Protein AF-A0A3D9IUF0-F1 (afdb_monomer_lite)

Structure (mmCIF, N/CA/C/O backbone):
data_AF-A0A3D9IUF0-F1
#
_entry.id   AF-A0A3D9IUF0-F1
#
loop_
_atom_site.group_PDB
_atom_site.id
_atom_site.type_symbol
_atom_site.label_atom_id
_atom_site.label_alt_id
_atom_site.label_comp_id
_atom_site.label_asym_id
_atom_site.label_entity_id
_atom_site.label_seq_id
_atom_site.pdbx_PDB_ins_code
_atom_site.Cartn_x
_atom_site.Cartn_y
_atom_site.Cartn_z
_atom_site.occupancy
_atom_site.B_iso_or_equiv
_atom_site.auth_seq_id
_atom_site.auth_comp_id
_atom_site.auth_asym_id
_atom_site.auth_atom_id
_atom_site.pdbx_PDB_model_num
ATOM 1 N N . MET A 1 1 ? 2.134 -13.994 -14.381 1.00 60.66 1 MET A N 1
ATOM 2 C CA . MET A 1 1 ? 1.085 -12.952 -14.415 1.00 60.66 1 MET A CA 1
ATOM 3 C C . MET A 1 1 ? 1.580 -11.700 -15.139 1.00 60.66 1 MET A C 1
ATOM 5 O O . MET A 1 1 ? 1.040 -11.409 -16.194 1.00 60.66 1 MET A O 1
ATOM 9 N N . GLU A 1 2 ? 2.664 -11.049 -14.688 1.00 62.12 2 GLU A N 1
ATOM 10 C CA 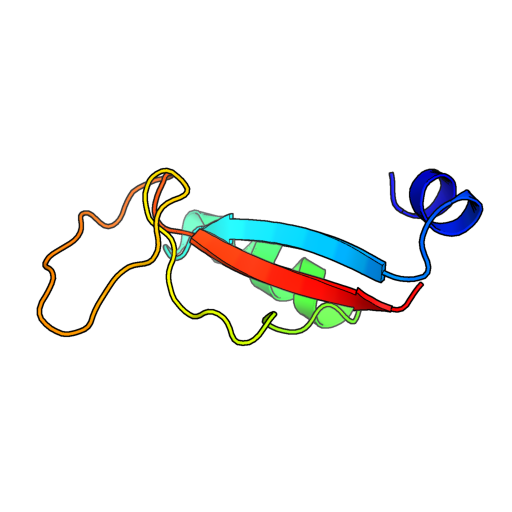. GLU A 1 2 ? 3.258 -9.872 -15.369 1.00 62.12 2 GLU A CA 1
ATOM 11 C C . GLU A 1 2 ? 3.592 -10.120 -16.854 1.00 62.12 2 GLU A C 1
ATOM 13 O O . GLU A 1 2 ? 3.177 -9.355 -17.714 1.00 62.12 2 GLU A O 1
ATOM 18 N N . GLY A 1 3 ? 4.248 -11.240 -17.184 1.00 63.22 3 GLY A N 1
ATOM 19 C CA . GLY A 1 3 ? 4.598 -11.566 -18.578 1.00 63.22 3 GLY A CA 1
ATOM 20 C C . GLY A 1 3 ? 3.410 -11.853 -19.513 1.00 63.22 3 GLY A C 1
ATOM 21 O O . GLY A 1 3 ? 3.586 -11.864 -20.728 1.00 63.22 3 GLY A O 1
ATOM 22 N N . ILE A 1 4 ? 2.208 -12.083 -18.966 1.00 68.00 4 ILE A N 1
ATOM 23 C CA . ILE A 1 4 ? 0.964 -12.178 -19.749 1.00 68.00 4 ILE A CA 1
ATOM 24 C C . ILE A 1 4 ? 0.362 -10.777 -19.900 1.00 68.00 4 ILE A C 1
ATOM 26 O O . ILE A 1 4 ? 0.007 -10.393 -21.009 1.00 68.00 4 ILE A O 1
ATOM 30 N N . ALA A 1 5 ? 0.327 -9.995 -18.814 1.00 64.31 5 ALA A N 1
ATOM 31 C CA . ALA A 1 5 ? -0.165 -8.618 -18.820 1.00 64.31 5 ALA A CA 1
ATOM 32 C C . ALA A 1 5 ? 0.615 -7.712 -19.790 1.00 64.31 5 ALA A C 1
ATOM 34 O O . ALA A 1 5 ? -0.003 -6.916 -20.488 1.00 64.31 5 ALA A O 1
ATOM 35 N N . ALA A 1 6 ? 1.932 -7.904 -19.926 1.00 65.94 6 ALA A N 1
ATOM 36 C CA . ALA A 1 6 ? 2.782 -7.127 -20.838 1.00 65.94 6 ALA A CA 1
ATOM 37 C C . ALA A 1 6 ? 2.389 -7.271 -22.320 1.00 65.94 6 ALA A C 1
ATOM 39 O O . ALA A 1 6 ? 2.760 -6.449 -23.150 1.00 65.94 6 ALA A O 1
ATOM 40 N N . ARG A 1 7 ? 1.633 -8.320 -22.673 1.00 69.19 7 ARG A N 1
ATOM 41 C CA . ARG A 1 7 ? 1.161 -8.544 -24.047 1.00 69.19 7 ARG A CA 1
ATOM 42 C C . ARG A 1 7 ? -0.082 -7.723 -24.391 1.00 69.19 7 ARG A C 1
ATOM 44 O O . ARG A 1 7 ? -0.421 -7.629 -25.566 1.00 69.19 7 ARG A O 1
ATOM 51 N N . THR A 1 8 ? -0.772 -7.172 -23.392 1.00 69.75 8 THR A N 1
ATOM 52 C CA . THR A 1 8 ? -2.079 -6.516 -23.563 1.00 69.75 8 THR A CA 1
ATOM 53 C C . THR A 1 8 ? -2.207 -5.171 -22.843 1.00 69.75 8 THR A C 1
ATOM 55 O O . THR A 1 8 ? -3.138 -4.429 -23.132 1.00 69.75 8 THR A O 1
ATOM 58 N N . SER A 1 9 ? -1.313 -4.845 -21.905 1.00 75.94 9 SER A N 1
ATOM 59 C CA . SER A 1 9 ? -1.314 -3.602 -21.125 1.00 75.94 9 SER A CA 1
ATOM 60 C C . SER A 1 9 ? 0.119 -3.161 -20.820 1.00 75.94 9 SER A C 1
ATOM 62 O O . SER A 1 9 ? 0.959 -3.990 -20.482 1.00 75.94 9 SER A O 1
ATOM 64 N N . GLY A 1 10 ? 0.389 -1.853 -20.882 1.00 86.94 10 GLY A N 1
ATOM 65 C CA . GLY A 1 10 ? 1.673 -1.265 -20.463 1.00 86.94 10 GLY A CA 1
ATOM 66 C C . GLY A 1 10 ? 1.817 -1.108 -18.944 1.00 86.94 10 GLY A C 1
ATOM 67 O O . GLY A 1 10 ? 2.852 -0.669 -18.453 1.00 86.94 10 GLY A O 1
ATOM 68 N N . THR A 1 11 ? 0.780 -1.440 -18.172 1.00 89.19 11 THR A N 1
ATOM 69 C CA . THR A 1 11 ? 0.771 -1.288 -16.712 1.00 89.19 11 THR A CA 1
ATOM 70 C C . THR A 1 11 ? 0.088 -2.480 -16.046 1.00 89.19 11 THR A C 1
ATOM 72 O O . THR A 1 11 ? -0.943 -2.965 -16.519 1.00 89.19 11 THR A O 1
ATOM 75 N N . VAL A 1 12 ? 0.641 -2.931 -14.920 1.00 93.88 12 VAL A N 1
ATOM 76 C CA . VAL A 1 12 ? 0.040 -3.932 -14.026 1.00 93.88 12 VAL A CA 1
ATOM 77 C C . VAL A 1 12 ? -0.209 -3.320 -12.649 1.00 93.88 12 VAL A C 1
ATOM 79 O O . VAL A 1 12 ? 0.616 -2.547 -12.162 1.00 93.88 12 VAL A O 1
ATOM 82 N N . GLY A 1 13 ? -1.342 -3.666 -12.034 1.00 93.31 13 GLY A N 1
ATOM 83 C CA . GLY A 1 13 ? -1.720 -3.234 -10.689 1.00 93.31 13 GLY A CA 1
ATOM 84 C C . GLY A 1 13 ? -1.982 -4.411 -9.747 1.00 93.31 13 GLY A C 1
ATOM 85 O O . GLY A 1 13 ? -2.370 -5.490 -10.196 1.00 93.31 13 GLY A O 1
ATOM 86 N N . LEU A 1 14 ? -1.769 -4.201 -8.448 1.00 95.38 14 LEU A N 1
ATOM 87 C CA . LEU A 1 14 ? -2.091 -5.143 -7.369 1.00 95.38 14 LEU A CA 1
ATOM 88 C C . LEU A 1 14 ? -2.480 -4.397 -6.091 1.00 95.38 14 LEU A C 1
ATOM 90 O O . LEU A 1 14 ? -2.062 -3.259 -5.903 1.00 95.38 14 LEU A O 1
ATOM 94 N N . GLY A 1 15 ? -3.253 -5.038 -5.217 1.00 96.50 15 GLY A N 1
ATOM 95 C CA . GLY A 1 15 ? -3.490 -4.570 -3.850 1.00 96.50 15 GLY A CA 1
ATOM 96 C C . GLY A 1 15 ? -2.555 -5.276 -2.869 1.00 96.50 15 GLY A C 1
ATOM 97 O O . GLY A 1 15 ? -2.243 -6.453 -3.055 1.00 96.50 15 GLY A O 1
ATOM 98 N N . VAL A 1 16 ? -2.107 -4.572 -1.832 1.00 97.25 16 VAL A N 1
ATOM 99 C CA . VAL A 1 16 ? -1.356 -5.155 -0.714 1.00 97.25 16 VAL A CA 1
ATOM 100 C C . VAL A 1 16 ? -1.967 -4.719 0.615 1.00 97.25 16 VAL A C 1
ATOM 102 O O . VAL A 1 16 ? -2.304 -3.546 0.784 1.00 97.25 16 VAL A O 1
ATOM 105 N N . GLY A 1 17 ? -2.111 -5.666 1.544 1.00 97.69 17 GLY A N 1
ATOM 106 C CA . GLY A 1 17 ? -2.587 -5.396 2.899 1.00 97.69 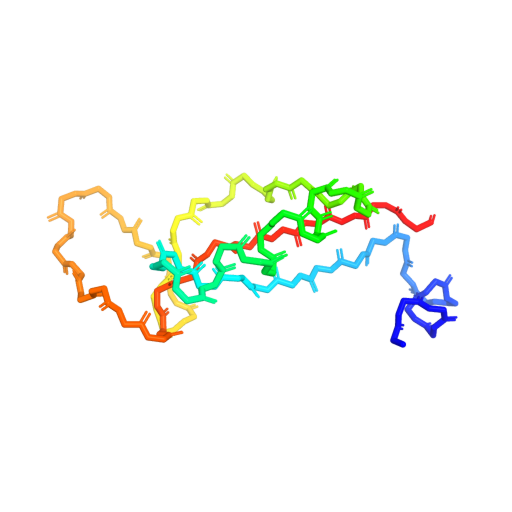17 GLY A CA 1
ATOM 107 C C . GLY A 1 17 ? -1.615 -4.531 3.700 1.00 97.69 17 GLY A C 1
ATOM 108 O O . GLY A 1 17 ? -0.438 -4.377 3.345 1.00 97.69 17 GLY A O 1
ATOM 109 N N . LEU A 1 18 ? -2.119 -3.935 4.781 1.00 96.56 18 LEU A N 1
ATOM 110 C CA . LEU A 1 18 ? -1.427 -2.854 5.494 1.00 96.56 18 LEU A CA 1
ATOM 111 C C . LEU A 1 18 ? -0.938 -3.179 6.906 1.00 96.56 18 LEU A C 1
ATOM 113 O O . LEU A 1 18 ? -0.326 -2.318 7.535 1.00 96.56 18 LEU A O 1
ATOM 117 N N . TYR A 1 19 ? -1.139 -4.403 7.386 1.00 96.38 19 TYR A N 1
ATOM 118 C CA . TYR A 1 19 ? -0.594 -4.853 8.668 1.00 96.38 19 TYR A CA 1
ATOM 119 C C . TYR A 1 19 ? 0.628 -5.765 8.493 1.00 96.38 19 TYR A C 1
ATOM 121 O O . TYR A 1 19 ? 0.991 -6.139 7.377 1.00 96.38 19 TYR A O 1
ATOM 129 N N . GLU A 1 20 ? 1.309 -6.054 9.606 1.00 97.19 20 GLU A N 1
ATOM 130 C CA . GLU A 1 20 ? 2.672 -6.607 9.652 1.00 97.19 20 GLU A CA 1
ATOM 131 C C . GLU A 1 20 ? 2.889 -7.841 8.766 1.00 97.19 20 GLU A C 1
ATOM 133 O O . GLU A 1 20 ? 3.902 -7.918 8.064 1.00 97.19 20 GLU A O 1
ATOM 138 N N . ASP A 1 21 ? 1.918 -8.753 8.719 1.00 97.81 21 ASP A N 1
ATOM 139 C CA . ASP A 1 21 ? 2.003 -9.997 7.947 1.00 97.81 21 ASP A CA 1
ATOM 140 C C . ASP A 1 21 ? 2.220 -9.751 6.443 1.00 97.81 21 ASP A C 1
ATOM 142 O O . ASP A 1 21 ? 2.870 -10.540 5.748 1.00 97.81 21 ASP A O 1
ATOM 146 N N . TYR A 1 22 ? 1.770 -8.599 5.936 1.00 97.25 22 TYR A N 1
ATOM 147 C CA . TYR A 1 22 ? 1.961 -8.179 4.549 1.00 97.25 22 TYR A CA 1
ATOM 148 C C . TYR A 1 22 ? 3.293 -7.463 4.292 1.00 97.25 22 TYR A C 1
ATOM 150 O O . TYR A 1 22 ? 3.640 -7.213 3.133 1.00 97.25 22 TYR A O 1
ATOM 158 N N . GLY A 1 23 ? 4.100 -7.174 5.316 1.00 97.31 23 GLY A N 1
ATOM 159 C CA . GLY A 1 23 ? 5.353 -6.420 5.185 1.00 97.31 23 GLY A CA 1
ATOM 160 C C . GLY A 1 23 ? 6.355 -7.056 4.213 1.00 97.31 23 GLY A C 1
ATOM 161 O O . GLY A 1 23 ? 7.033 -6.362 3.448 1.00 97.31 23 GLY A O 1
ATOM 162 N N . ASN A 1 24 ? 6.415 -8.390 4.160 1.00 98.06 24 ASN A N 1
ATOM 163 C CA . ASN A 1 24 ? 7.234 -9.099 3.172 1.00 98.06 24 ASN A CA 1
ATOM 164 C C . ASN A 1 24 ? 6.746 -8.859 1.735 1.00 98.06 24 ASN A C 1
ATOM 166 O O . ASN A 1 24 ? 7.570 -8.639 0.843 1.00 98.06 24 ASN A O 1
ATOM 170 N N . ALA A 1 25 ? 5.429 -8.847 1.516 1.00 97.06 25 ALA A N 1
ATOM 171 C CA . ALA A 1 25 ? 4.830 -8.566 0.215 1.00 97.06 25 ALA A CA 1
ATOM 172 C C . ALA A 1 25 ? 5.077 -7.109 -0.204 1.00 97.06 25 ALA A C 1
ATOM 174 O O . ALA A 1 25 ? 5.572 -6.867 -1.304 1.00 97.06 25 ALA A O 1
ATOM 175 N N . GLN A 1 26 ? 4.862 -6.148 0.699 1.00 97.62 26 GLN A N 1
ATOM 176 C CA . GLN A 1 26 ? 5.137 -4.724 0.462 1.00 97.62 26 GLN A CA 1
ATOM 177 C C . GLN A 1 26 ? 6.588 -4.496 0.005 1.00 97.62 26 GLN A C 1
ATOM 179 O O . GLN A 1 26 ? 6.846 -3.872 -1.028 1.00 97.62 26 GLN A O 1
ATOM 184 N N . ARG A 1 27 ? 7.559 -5.072 0.731 1.00 97.94 27 ARG A N 1
ATOM 185 C CA . ARG A 1 27 ? 8.990 -4.978 0.390 1.00 97.94 27 ARG A CA 1
ATOM 186 C C . ARG A 1 27 ? 9.311 -5.662 -0.936 1.00 97.94 27 ARG A C 1
ATOM 188 O O . ARG A 1 27 ? 10.129 -5.147 -1.699 1.00 97.94 27 ARG A O 1
ATOM 195 N N . LEU A 1 28 ? 8.709 -6.821 -1.209 1.00 97.56 28 LEU A N 1
ATOM 196 C CA . LEU A 1 28 ? 8.888 -7.544 -2.469 1.00 97.56 28 LEU A CA 1
ATOM 197 C C . LEU A 1 28 ? 8.405 -6.711 -3.660 1.00 97.56 28 LEU A C 1
ATOM 199 O O . LEU A 1 28 ? 9.131 -6.596 -4.648 1.00 97.56 28 LEU A O 1
ATOM 203 N N . TYR A 1 29 ? 7.212 -6.126 -3.570 1.00 97.12 29 TYR A N 1
ATOM 204 C CA . TYR A 1 29 ? 6.641 -5.321 -4.648 1.00 97.12 29 TYR A CA 1
ATOM 205 C C . TYR A 1 29 ? 7.441 -4.041 -4.878 1.00 97.12 29 TYR A C 1
ATOM 207 O O . TYR A 1 29 ? 7.822 -3.776 -6.020 1.00 97.12 29 TYR A O 1
ATOM 215 N N . GLY A 1 30 ? 7.825 -3.331 -3.811 1.00 96.69 30 GLY A N 1
ATOM 216 C CA . GLY A 1 30 ? 8.714 -2.170 -3.921 1.00 96.69 30 GLY A CA 1
ATOM 217 C C . GLY A 1 30 ? 10.037 -2.510 -4.620 1.00 96.69 30 GLY A C 1
ATOM 218 O O . GLY A 1 30 ? 10.430 -1.846 -5.575 1.00 96.69 30 GLY A O 1
ATOM 219 N N . LYS A 1 31 ? 10.687 -3.620 -4.240 1.00 97.88 31 LYS A N 1
ATOM 220 C CA . LYS A 1 31 ? 11.917 -4.101 -4.906 1.00 97.88 31 LYS A CA 1
ATOM 221 C C . LYS A 1 31 ? 11.715 -4.486 -6.373 1.00 97.88 31 LYS A C 1
ATOM 223 O O . LYS A 1 31 ? 12.672 -4.463 -7.139 1.00 97.88 31 LYS A O 1
ATOM 228 N N . ARG A 1 32 ? 10.497 -4.862 -6.770 1.00 95.50 32 ARG A N 1
ATOM 229 C CA . ARG A 1 32 ? 10.140 -5.205 -8.157 1.00 95.50 32 ARG A CA 1
ATOM 230 C C . ARG A 1 32 ? 9.737 -3.997 -9.005 1.00 95.50 32 ARG A C 1
ATOM 232 O O . ARG A 1 32 ? 9.387 -4.203 -10.167 1.00 95.50 32 ARG A O 1
ATOM 239 N N . GLY A 1 33 ? 9.805 -2.782 -8.455 1.00 95.94 33 GLY A N 1
ATOM 240 C CA . GLY A 1 33 ? 9.491 -1.535 -9.155 1.00 95.94 33 GLY A CA 1
ATOM 241 C C . GLY A 1 33 ? 8.016 -1.140 -9.107 1.00 95.94 33 GLY A C 1
ATOM 242 O O . GLY A 1 33 ? 7.604 -0.276 -9.873 1.00 95.94 33 GLY A O 1
ATOM 243 N N . TYR A 1 34 ? 7.218 -1.768 -8.239 1.00 97.69 34 TYR A N 1
ATOM 244 C CA . TYR A 1 34 ? 5.862 -1.297 -7.973 1.00 97.69 34 TYR A CA 1
ATOM 245 C C . TYR A 1 34 ? 5.912 -0.055 -7.085 1.00 97.69 34 TYR A C 1
ATOM 247 O O . TYR A 1 34 ? 6.643 -0.020 -6.094 1.00 97.69 34 TYR A O 1
ATOM 255 N N . ILE A 1 35 ? 5.088 0.933 -7.414 1.00 97.50 35 ILE A N 1
ATOM 256 C CA . ILE A 1 35 ? 4.885 2.157 -6.634 1.00 97.50 35 ILE A CA 1
ATOM 257 C C . ILE A 1 35 ? 3.406 2.285 -6.256 1.00 97.50 35 ILE A C 1
ATOM 259 O O . ILE A 1 35 ? 2.570 1.748 -6.981 1.00 97.50 35 ILE A O 1
ATOM 263 N N . PRO A 1 36 ? 3.044 2.970 -5.156 1.00 97.25 36 PRO A N 1
ATOM 264 C CA . PRO A 1 36 ? 1.644 3.264 -4.857 1.00 97.25 36 PRO A CA 1
ATOM 265 C C . PRO A 1 36 ? 0.954 3.956 -6.037 1.00 97.25 36 PRO A C 1
ATOM 267 O O . PRO A 1 36 ? 1.538 4.834 -6.670 1.00 97.25 36 PRO A O 1
ATOM 270 N N . ASP A 1 37 ? -0.291 3.581 -6.318 1.00 96.75 37 ASP A N 1
ATOM 271 C CA . ASP A 1 37 ? -1.064 4.107 -7.453 1.00 96.75 37 ASP A CA 1
ATOM 272 C C . ASP A 1 37 ? -1.609 5.533 -7.237 1.00 96.75 37 ASP A C 1
ATOM 274 O O . ASP A 1 37 ? -2.188 6.129 -8.143 1.00 96.75 37 ASP A O 1
ATOM 278 N N . GLY A 1 38 ? -1.417 6.081 -6.033 1.00 96.56 38 GLY A N 1
ATOM 279 C CA . GLY A 1 38 ? -1.825 7.431 -5.652 1.00 96.56 38 GLY A CA 1
ATOM 280 C C . GLY A 1 38 ? -3.299 7.575 -5.264 1.00 96.56 38 GLY A C 1
ATOM 281 O O . GLY A 1 38 ? -3.730 8.691 -4.984 1.00 96.56 38 GLY A O 1
ATOM 282 N N . ARG A 1 39 ? -4.079 6.486 -5.207 1.00 96.06 39 ARG A N 1
ATOM 283 C CA . ARG A 1 39 ? -5.521 6.531 -4.885 1.00 96.06 39 ARG A CA 1
ATOM 284 C C . ARG A 1 39 ? -5.826 6.445 -3.390 1.00 96.06 39 ARG A C 1
ATOM 286 O O . ARG A 1 39 ? -6.973 6.628 -2.993 1.00 96.06 39 ARG A O 1
ATOM 293 N N . GLY A 1 40 ? -4.803 6.226 -2.568 1.00 96.31 40 GLY A N 1
ATOM 294 C CA . GLY A 1 40 ? -4.929 6.124 -1.118 1.00 96.31 40 GLY A CA 1
ATOM 295 C C . GLY A 1 40 ? -5.440 4.757 -0.665 1.00 96.31 40 GLY A C 1
ATOM 296 O O . GLY A 1 40 ? -5.237 3.747 -1.336 1.00 96.31 40 GLY A O 1
ATOM 297 N N . LEU A 1 41 ? -6.056 4.732 0.516 1.00 97.56 41 LEU A N 1
ATOM 298 C CA . LEU A 1 41 ? -6.563 3.512 1.136 1.00 97.56 41 LEU A CA 1
ATOM 299 C C . LEU A 1 41 ? -7.858 3.052 0.467 1.00 97.56 41 LEU A C 1
ATOM 301 O O . LEU A 1 41 ? -8.765 3.852 0.226 1.00 97.56 41 LEU A O 1
ATOM 305 N N . MET A 1 42 ? -7.963 1.748 0.248 1.00 97.94 42 MET A N 1
ATOM 306 C CA . MET A 1 42 ? -9.178 1.088 -0.212 1.00 97.94 42 MET A CA 1
ATOM 307 C C . MET A 1 42 ? -9.608 0.063 0.836 1.00 97.94 42 MET A C 1
ATOM 309 O O . MET A 1 42 ? -8.768 -0.645 1.382 1.00 97.94 42 MET A O 1
ATOM 313 N N . TYR A 1 43 ? -10.901 -0.019 1.121 1.00 98.00 43 TYR A N 1
ATOM 314 C CA . TYR A 1 43 ? -11.475 -1.002 2.036 1.00 98.00 43 TYR A CA 1
ATOM 315 C C . TYR A 1 43 ? -12.629 -1.708 1.343 1.00 98.00 43 TYR A C 1
ATOM 317 O O . TYR A 1 43 ? -13.533 -1.029 0.860 1.00 98.00 43 TYR A O 1
ATOM 325 N N . ALA A 1 44 ? -12.593 -3.038 1.265 1.00 95.38 44 ALA A N 1
ATOM 326 C CA . ALA A 1 44 ? -13.608 -3.826 0.556 1.00 95.38 44 ALA A CA 1
ATOM 327 C C . ALA A 1 44 ? -13.869 -3.323 -0.887 1.00 95.38 44 ALA A C 1
ATOM 329 O O . ALA A 1 44 ? -14.999 -3.282 -1.362 1.00 95.38 44 ALA A O 1
ATOM 330 N N . ASN A 1 45 ? -12.800 -2.929 -1.593 1.00 92.19 45 ASN A N 1
ATOM 331 C CA . ASN A 1 45 ? -12.824 -2.329 -2.939 1.00 92.19 45 ASN A CA 1
ATOM 332 C C . ASN A 1 45 ? -13.482 -0.943 -3.059 1.00 92.19 45 ASN A C 1
ATOM 334 O O . ASN A 1 45 ? -13.689 -0.462 -4.175 1.00 92.19 45 ASN A O 1
ATOM 338 N N . GLU A 1 46 ? -13.711 -0.249 -1.946 1.00 96.44 46 GLU A N 1
ATOM 339 C CA . GLU A 1 46 ? -14.205 1.129 -1.919 1.00 96.44 46 GLU A CA 1
ATOM 340 C C . GLU A 1 46 ? -13.148 2.105 -1.393 1.00 96.44 46 GLU A C 1
ATOM 342 O O . GLU A 1 46 ? -12.318 1.755 -0.554 1.00 96.44 46 GLU A O 1
ATOM 347 N N .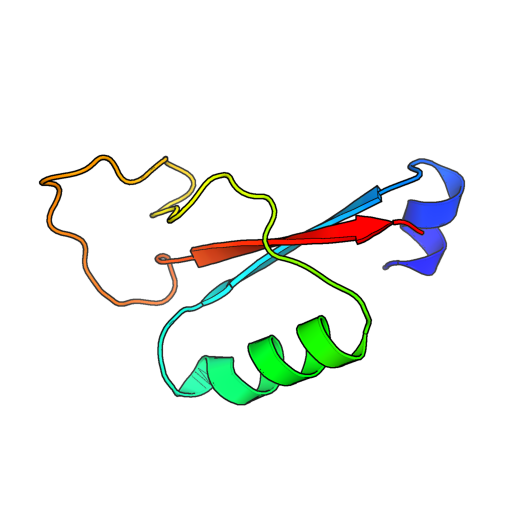 ALA A 1 47 ? -13.169 3.347 -1.882 1.00 97.56 47 ALA A N 1
ATOM 348 C CA . ALA A 1 47 ? -12.230 4.372 -1.437 1.00 97.56 47 ALA A CA 1
ATOM 349 C C . ALA A 1 47 ? -12.508 4.783 0.014 1.00 97.56 47 ALA A C 1
ATOM 351 O O . ALA A 1 47 ? -13.636 5.105 0.390 1.00 97.56 47 ALA A O 1
ATOM 352 N N . VAL A 1 48 ? -11.462 4.815 0.837 1.00 97.81 48 VAL A N 1
ATOM 353 C CA . VAL A 1 48 ? -11.560 5.308 2.211 1.00 97.81 48 VAL A CA 1
ATOM 354 C C . VAL A 1 48 ? -11.426 6.825 2.204 1.00 97.81 48 VAL A C 1
ATOM 356 O O . VAL A 1 48 ? -10.379 7.379 1.871 1.00 97.81 48 VAL A O 1
ATOM 359 N N . HIS A 1 49 ? -12.494 7.507 2.604 1.00 96.44 49 HIS A N 1
ATOM 360 C CA . HIS A 1 49 ? -12.513 8.962 2.700 1.00 96.44 49 HIS A CA 1
ATOM 361 C C . HIS A 1 49 ? -11.978 9.466 4.053 1.00 96.44 49 HIS A C 1
ATOM 363 O O . HIS A 1 49 ? -12.124 8.777 5.069 1.00 96.44 49 HIS A O 1
ATOM 369 N N . PRO A 1 50 ? -11.391 10.679 4.103 1.00 96.25 50 PRO A N 1
ATOM 370 C CA . PRO A 1 50 ? -10.962 11.298 5.355 1.00 96.25 50 PRO A CA 1
ATOM 371 C C . PRO A 1 50 ? -12.087 11.344 6.397 1.00 96.25 50 PRO A C 1
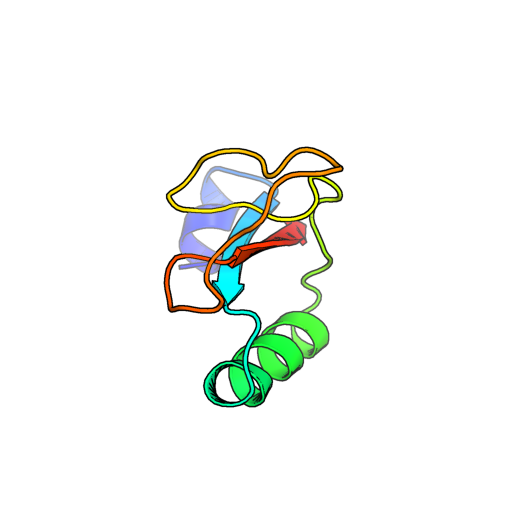ATOM 373 O O . PRO A 1 50 ? -13.229 11.661 6.074 1.00 96.25 50 PRO A O 1
ATOM 376 N N . GLY A 1 51 ? -11.758 11.034 7.652 1.00 96.75 51 GLY A N 1
ATOM 377 C CA . GLY A 1 51 ? -12.728 10.973 8.752 1.00 96.75 51 GLY A CA 1
ATOM 378 C C . GLY A 1 51 ? -13.479 9.642 8.875 1.00 96.75 51 GLY A C 1
ATOM 379 O O . GLY A 1 51 ? -14.208 9.457 9.847 1.00 96.75 51 GLY A O 1
ATOM 380 N N . ARG A 1 52 ? -13.288 8.694 7.945 1.00 96.69 52 ARG A N 1
ATOM 381 C CA . ARG A 1 52 ? -13.813 7.330 8.082 1.00 96.69 52 ARG A CA 1
ATOM 382 C C . ARG A 1 52 ? -12.952 6.519 9.056 1.00 96.69 52 ARG A C 1
ATOM 384 O O . ARG A 1 52 ? -11.73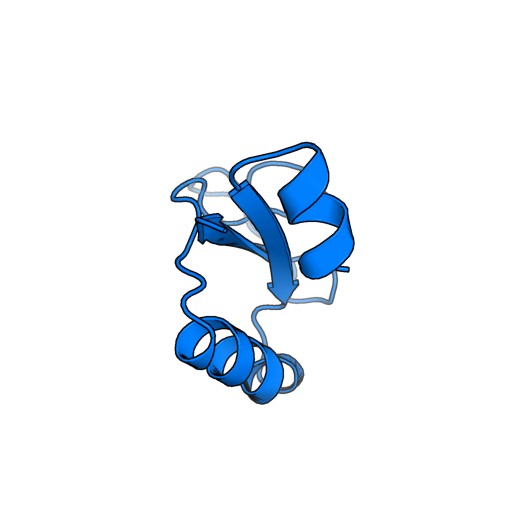3 6.468 8.914 1.00 96.69 52 ARG A O 1
ATOM 391 N N . THR A 1 53 ? -13.600 5.807 9.974 1.00 97.31 53 THR A N 1
ATOM 392 C CA . THR A 1 53 ? -12.974 4.715 10.733 1.00 97.31 53 THR A CA 1
ATOM 393 C C . THR A 1 53 ? -13.085 3.415 9.947 1.00 97.31 53 THR A C 1
ATOM 395 O O . THR A 1 53 ? -14.158 3.083 9.440 1.00 97.31 53 THR A O 1
ATOM 398 N N . VAL A 1 54 ? -11.982 2.678 9.849 1.00 96.81 54 VAL A N 1
ATOM 399 C CA . VAL A 1 54 ? -11.903 1.402 9.130 1.00 96.81 54 VAL A CA 1
ATOM 400 C C . VAL A 1 54 ? -11.246 0.355 10.013 1.00 96.81 54 VAL A C 1
ATOM 402 O O . VAL A 1 54 ? -10.390 0.690 10.835 1.00 96.81 54 VAL A O 1
ATOM 405 N N . THR A 1 55 ? -11.643 -0.900 9.846 1.00 97.50 55 THR A N 1
ATOM 406 C CA . THR A 1 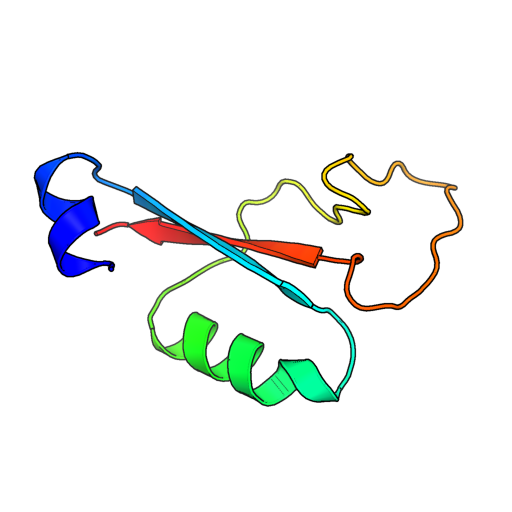55 ? -10.963 -2.024 10.486 1.00 97.50 55 THR A CA 1
ATOM 407 C C . THR A 1 55 ? -9.646 -2.282 9.759 1.00 97.50 55 THR A C 1
ATOM 409 O O . THR A 1 55 ? -9.585 -2.203 8.534 1.00 97.50 55 THR A O 1
ATOM 412 N N . VAL A 1 56 ? -8.581 -2.554 10.513 1.00 97.06 56 VAL A N 1
ATOM 413 C CA . VAL A 1 56 ? -7.314 -3.028 9.946 1.00 97.06 56 VAL A CA 1
ATOM 414 C C . VAL A 1 56 ? -7.405 -4.547 9.852 1.00 97.06 56 VAL A C 1
ATOM 416 O O . VAL A 1 56 ? -7.179 -5.246 10.836 1.00 97.06 56 VAL A O 1
ATOM 419 N N . ASP A 1 57 ? -7.800 -5.029 8.682 1.00 96.88 57 ASP A N 1
ATOM 420 C CA . ASP A 1 57 ? -7.973 -6.441 8.343 1.00 96.88 57 ASP A CA 1
ATOM 421 C C . ASP A 1 57 ? -7.470 -6.700 6.907 1.00 96.88 57 ASP A C 1
ATOM 423 O O . ASP A 1 57 ? -6.804 -5.850 6.303 1.00 96.88 57 ASP A O 1
ATOM 427 N N . ASP A 1 58 ? -7.758 -7.885 6.371 1.00 96.44 58 ASP A N 1
ATOM 428 C CA . ASP A 1 58 ? -7.368 -8.309 5.023 1.00 96.44 58 ASP A CA 1
ATOM 429 C C . ASP A 1 58 ? -7.983 -7.468 3.890 1.00 96.44 58 ASP A C 1
ATOM 431 O O . ASP A 1 58 ? -7.446 -7.450 2.781 1.00 96.44 58 ASP A O 1
ATOM 435 N N . ASP A 1 59 ? -9.073 -6.745 4.154 1.00 96.88 59 ASP A N 1
ATOM 436 C CA . ASP A 1 59 ? -9.769 -5.932 3.156 1.00 96.88 59 ASP A CA 1
ATOM 437 C C . ASP A 1 59 ? -9.242 -4.492 3.095 1.00 96.88 59 ASP A C 1
ATOM 439 O O . ASP A 1 59 ? -9.601 -3.750 2.172 1.00 96.88 59 ASP A O 1
ATOM 443 N N . LEU A 1 60 ? -8.384 -4.082 4.040 1.00 97.94 60 LEU A N 1
ATOM 444 C CA . LEU A 1 60 ? -7.726 -2.777 4.035 1.00 97.94 60 LEU A CA 1
ATOM 445 C C . LEU A 1 60 ? -6.440 -2.808 3.197 1.00 97.94 60 LEU A C 1
ATOM 447 O O . LEU A 1 60 ? -5.373 -3.240 3.643 1.00 97.94 60 LEU A O 1
ATOM 451 N N . LEU A 1 61 ? -6.540 -2.277 1.982 1.00 98.00 61 LEU A N 1
ATOM 452 C CA . LEU A 1 61 ? -5.519 -2.385 0.948 1.00 98.00 61 LEU A CA 1
ATOM 453 C C . LEU A 1 61 ? -4.942 -1.025 0.547 1.00 98.00 61 LEU A C 1
ATOM 455 O O . LEU A 1 61 ? -5.636 -0.005 0.499 1.00 98.00 61 LEU A O 1
ATOM 459 N N . LEU A 1 62 ? -3.671 -1.044 0.149 1.00 97.81 62 LEU A N 1
ATOM 460 C CA . LEU A 1 62 ? -3.057 -0.024 -0.696 1.00 97.81 62 LEU A CA 1
ATOM 461 C C . LEU A 1 62 ? -2.778 -0.631 -2.070 1.00 97.81 62 LEU A C 1
ATOM 463 O O . LEU A 1 62 ? -2.171 -1.698 -2.175 1.00 97.81 62 LEU A O 1
ATOM 467 N N . TYR A 1 63 ? -3.199 0.051 -3.130 1.00 97.56 63 TYR A N 1
ATOM 468 C CA . TYR A 1 63 ? -2.930 -0.398 -4.489 1.00 97.56 63 TYR A CA 1
ATOM 469 C C . TYR A 1 63 ? -1.583 0.119 -4.996 1.00 97.56 63 TYR A C 1
ATOM 471 O O . TYR A 1 63 ? -1.179 1.256 -4.746 1.00 97.56 63 TYR A O 1
ATOM 479 N N . MET A 1 64 ? -0.871 -0.746 -5.712 1.00 97.69 64 MET A N 1
ATOM 480 C CA . MET A 1 64 ? 0.419 -0.463 -6.320 1.00 97.69 64 MET A CA 1
ATOM 481 C C . MET A 1 64 ? 0.377 -0.758 -7.815 1.00 97.69 64 MET A C 1
ATOM 483 O O . MET A 1 64 ? -0.246 -1.728 -8.243 1.00 97.69 64 MET A O 1
ATOM 487 N N . VAL A 1 65 ? 1.094 0.039 -8.601 1.00 96.69 65 VAL A N 1
ATOM 488 C CA . VAL A 1 65 ? 1.231 -0.100 -10.051 1.00 96.69 65 VAL A CA 1
ATOM 489 C C . VAL A 1 65 ? 2.690 -0.195 -10.462 1.00 96.69 65 VAL A C 1
ATOM 491 O O . VAL A 1 65 ? 3.580 0.364 -9.822 1.00 96.69 65 VAL A O 1
ATOM 494 N N . LYS A 1 66 ? 2.931 -0.890 -11.568 1.00 95.06 66 LYS A N 1
ATOM 495 C CA . LYS A 1 66 ? 4.234 -0.990 -12.218 1.00 95.06 66 LYS A CA 1
ATOM 496 C C . LYS A 1 66 ? 4.061 -0.874 -13.727 1.00 95.06 66 LYS A C 1
ATOM 498 O O . LYS A 1 66 ? 3.181 -1.517 -14.302 1.00 95.06 66 LYS A O 1
ATOM 503 N N . GLN A 1 67 ? 4.916 -0.070 -14.351 1.00 91.81 67 GLN A N 1
ATOM 504 C CA . GLN A 1 67 ? 5.049 -0.027 -15.808 1.00 91.81 67 GLN A CA 1
ATOM 505 C C . GLN A 1 67 ? 5.808 -1.276 -16.281 1.00 91.81 67 GLN A C 1
ATOM 507 O O . GLN A 1 67 ? 6.803 -1.657 -15.654 1.00 91.81 67 GLN A O 1
ATOM 512 N N . LEU A 1 68 ? 5.293 -1.937 -17.319 1.00 84.25 68 LEU A N 1
ATOM 513 C CA . LEU A 1 68 ? 5.813 -3.205 -17.847 1.00 84.25 68 LEU A CA 1
ATOM 514 C C . LEU A 1 68 ? 6.828 -3.010 -18.973 1.00 84.25 68 LEU A C 1
ATOM 516 O O . LEU A 1 68 ? 6.666 -2.051 -19.757 1.00 84.25 68 LEU A O 1
#

Sequence (68 aa):
MEGIAARTSGTVGLGVGLYEDYGNAQRLYGKRGYIPDGRGLMYANEAVHPGRTVTVDDDLLLYMVKQL

pLDDT: mean 92.29, std 10.46, range [60.66, 98.06]

Radius of gyration: 12.98 Å; chains: 1; bounding box: 26×24×35 Å

Foldseek 3Di:
DVVVCVVPDQKDKDKFADDDVRVVVVVVCVVVAWDFPPQDWFAQNHRDDPPDDDDRDPRTITMIMHGD

Secondary structure (DSSP, 8-state):
-HHHHTTT-SEEEEEEE-SGGGHHHHHHHHHTT-EEEEEEEEETTEE--TT-----STTEEEEEEEE-

Organism: NCBI:txid456490